Protein AF-A0A961I9Z3-F1 (afdb_monomer_lite)

Sequence (79 aa):
EHTGTGLGLAITRKIIEIHGGEISASNNAEEGSCFHVTLPLRNESVTSNARSSGSEVISSNIGNKEVVIVDDDIRNRRL

pLDDT: mean 74.95, std 17.35, range [39.41, 96.56]

Foldseek 3Di:
DPPPPPVVVVVVQVVLVVQVKHWDWDADPVGDIDIDIGGDDPPPPPPPPDDDDDPPPPPVPPPDDDDDDDDPDPVPPPD

Structure (mmCIF, N/CA/C/O backbone):
data_AF-A0A961I9Z3-F1
#
_entry.id   AF-A0A961I9Z3-F1
#
loop_
_atom_site.group_PDB
_atom_site.id
_atom_site.type_symbol
_atom_site.label_atom_id
_atom_site.label_alt_id
_atom_site.label_comp_id
_atom_site.label_asym_id
_atom_site.label_entity_id
_atom_site.label_seq_id
_atom_site.pdbx_PDB_ins_code
_atom_site.Cartn_x
_atom_site.Cartn_y
_atom_site.Cartn_z
_atom_site.occupancy
_atom_site.B_iso_or_equiv
_atom_site.auth_seq_id
_atom_site.auth_comp_id
_atom_site.auth_asym_id
_atom_site.auth_atom_id
_atom_site.pdbx_PDB_model_num
ATOM 1 N N . GLU A 1 1 ? 3.044 -3.163 -27.368 1.00 39.41 1 GLU A N 1
ATOM 2 C CA . GLU A 1 1 ? 3.045 -2.124 -26.319 1.00 39.41 1 GLU A CA 1
ATOM 3 C C . GLU A 1 1 ? 1.645 -1.540 -26.083 1.00 39.41 1 GLU A C 1
ATOM 5 O O . GLU A 1 1 ? 1.269 -0.571 -26.729 1.00 39.41 1 GLU A O 1
ATOM 10 N N . HIS A 1 2 ? 0.837 -2.129 -25.192 1.00 51.97 2 HIS A N 1
ATOM 11 C CA . HIS A 1 2 ? -0.322 -1.422 -24.629 1.00 51.97 2 HIS A CA 1
ATOM 12 C C . HIS A 1 2 ? 0.161 -0.739 -23.353 1.00 51.97 2 HIS A C 1
ATOM 14 O O . HIS A 1 2 ? 0.319 -1.396 -22.326 1.00 51.97 2 HIS A O 1
ATOM 20 N N . THR A 1 3 ? 0.445 0.560 -23.423 1.00 54.03 3 THR A N 1
ATOM 21 C CA . THR A 1 3 ? 0.693 1.369 -22.229 1.00 54.03 3 THR A CA 1
ATOM 22 C C . THR A 1 3 ? -0.568 1.307 -21.377 1.00 54.03 3 THR A C 1
ATOM 24 O O . THR A 1 3 ? -1.598 1.878 -21.736 1.00 54.03 3 THR A O 1
ATOM 27 N N . GLY A 1 4 ? -0.518 0.542 -20.286 1.00 64.38 4 GLY A N 1
ATOM 28 C CA . GLY A 1 4 ? -1.606 0.504 -19.320 1.00 64.38 4 GLY A CA 1
ATOM 29 C C . GLY A 1 4 ? -1.937 1.925 -18.870 1.00 64.38 4 GLY A C 1
ATOM 30 O O . GLY A 1 4 ? -1.063 2.783 -18.784 1.00 64.38 4 GLY A O 1
ATOM 31 N N . THR A 1 5 ? -3.200 2.188 -18.559 1.00 79.38 5 THR A N 1
ATOM 32 C CA . THR A 1 5 ? -3.688 3.528 -18.187 1.00 79.38 5 THR A CA 1
ATOM 33 C C . THR A 1 5 ? -3.093 4.072 -16.881 1.00 79.38 5 THR A C 1
ATOM 35 O O . THR A 1 5 ? -3.433 5.176 -16.468 1.00 79.38 5 THR A O 1
ATOM 38 N N . GLY A 1 6 ? -2.250 3.298 -16.187 1.00 79.81 6 GLY A N 1
ATOM 39 C CA . GLY A 1 6 ? -1.675 3.658 -14.888 1.00 79.81 6 GLY A CA 1
ATOM 40 C C . GLY A 1 6 ? -2.693 3.684 -13.742 1.00 79.81 6 GLY A C 1
ATOM 41 O O . GLY A 1 6 ? -2.345 4.043 -12.621 1.00 79.81 6 GLY A O 1
ATOM 42 N N . LEU A 1 7 ? -3.945 3.289 -13.991 1.00 85.50 7 LEU A N 1
ATOM 43 C CA . LEU A 1 7 ? -5.033 3.418 -13.019 1.00 85.50 7 LEU A CA 1
ATOM 44 C C . LEU A 1 7 ? -4.949 2.416 -11.863 1.00 85.50 7 LEU A C 1
ATOM 46 O O . LEU A 1 7 ? -5.442 2.715 -10.781 1.00 85.50 7 LEU A O 1
ATOM 50 N N . GLY A 1 8 ? -4.314 1.256 -12.063 1.00 87.62 8 GLY A N 1
ATOM 51 C CA . GLY A 1 8 ? -4.299 0.164 -11.082 1.00 87.62 8 GLY A CA 1
ATOM 52 C C . GLY A 1 8 ? -3.805 0.602 -9.701 1.00 87.62 8 GLY A C 1
ATOM 53 O O . GLY A 1 8 ? -4.554 0.534 -8.733 1.00 87.62 8 GLY A O 1
ATOM 54 N N . LEU A 1 9 ? -2.586 1.144 -9.611 1.00 90.44 9 LEU A N 1
ATOM 55 C CA . LEU A 1 9 ? -2.012 1.574 -8.329 1.00 90.44 9 LEU A CA 1
ATOM 56 C C . LEU A 1 9 ? -2.746 2.772 -7.709 1.00 90.44 9 LEU A C 1
ATOM 58 O O . LEU A 1 9 ? -2.839 2.857 -6.486 1.00 90.44 9 LEU A O 1
ATOM 62 N N . ALA A 1 10 ? -3.303 3.671 -8.527 1.00 90.62 10 ALA A N 1
ATOM 63 C CA . ALA A 1 10 ? -4.103 4.790 -8.031 1.00 90.62 10 ALA A CA 1
ATOM 64 C C . ALA A 1 10 ? -5.403 4.304 -7.366 1.00 90.62 10 ALA A C 1
ATOM 66 O O . ALA A 1 10 ? -5.779 4.796 -6.301 1.00 90.62 10 ALA A O 1
ATOM 67 N N . ILE A 1 11 ? -6.064 3.307 -7.963 1.00 92.75 11 ILE A N 1
ATOM 68 C CA . ILE A 1 11 ? -7.254 2.667 -7.394 1.00 92.75 11 ILE A CA 1
ATOM 69 C C . ILE A 1 11 ? -6.881 1.901 -6.122 1.00 92.75 11 ILE A C 1
ATOM 71 O O . ILE A 1 11 ? -7.519 2.105 -5.090 1.00 92.75 11 ILE A O 1
ATOM 75 N N . THR A 1 12 ? -5.824 1.085 -6.164 1.00 93.69 12 THR A N 1
ATOM 76 C CA . THR A 1 12 ? -5.334 0.324 -5.005 1.00 93.69 12 THR A CA 1
ATOM 77 C C . THR A 1 12 ? -5.043 1.235 -3.818 1.00 93.69 12 THR A C 1
ATOM 79 O O . THR A 1 12 ? -5.536 0.990 -2.719 1.00 93.69 12 THR A O 1
ATOM 82 N N . ARG A 1 13 ? -4.311 2.334 -4.043 1.00 94.56 13 ARG A N 1
ATOM 83 C CA . ARG A 1 13 ? -4.016 3.324 -3.005 1.00 94.56 13 ARG A CA 1
ATOM 84 C C . ARG A 1 13 ? -5.293 3.894 -2.388 1.00 94.56 13 ARG A C 1
ATOM 86 O O . ARG A 1 13 ? -5.413 3.909 -1.169 1.00 94.56 13 ARG A O 1
ATOM 93 N N . LYS A 1 14 ? -6.269 4.289 -3.211 1.00 96.06 14 LYS A N 1
ATOM 94 C CA . LYS A 1 14 ? -7.544 4.834 -2.726 1.00 96.06 14 LYS A CA 1
ATOM 95 C C . LYS A 1 14 ? -8.330 3.822 -1.889 1.00 96.06 14 LYS A C 1
ATOM 97 O O . LYS A 1 14 ? -8.916 4.196 -0.879 1.00 96.06 14 LYS A O 1
ATOM 102 N N . ILE A 1 15 ? -8.345 2.549 -2.290 1.00 95.50 15 ILE A N 1
ATOM 103 C CA . ILE A 1 15 ? -8.990 1.478 -1.519 1.00 95.50 15 ILE A CA 1
ATOM 104 C C . ILE A 1 15 ? -8.318 1.345 -0.151 1.00 95.50 15 ILE A C 1
ATOM 106 O O . ILE A 1 15 ? -9.013 1.333 0.860 1.00 95.50 15 ILE A O 1
ATOM 110 N N . ILE A 1 16 ? -6.988 1.293 -0.104 1.00 95.62 16 ILE A N 1
ATOM 111 C CA . ILE A 1 16 ? -6.224 1.156 1.143 1.00 95.62 16 ILE A CA 1
ATOM 112 C C . ILE A 1 16 ? -6.458 2.355 2.073 1.00 95.62 16 ILE A C 1
ATOM 114 O O . ILE A 1 16 ? -6.761 2.162 3.249 1.00 95.62 16 ILE A O 1
ATOM 118 N N . GLU A 1 17 ? -6.416 3.578 1.538 1.00 95.44 17 GLU A N 1
ATOM 119 C CA . GLU A 1 17 ? -6.681 4.810 2.294 1.00 95.44 17 GLU A CA 1
ATOM 120 C C . GLU A 1 17 ? -8.106 4.831 2.880 1.00 95.44 17 GLU A C 1
ATOM 122 O O . GLU A 1 17 ? -8.290 5.194 4.040 1.00 95.44 17 GLU A O 1
ATOM 127 N N . ILE A 1 18 ? -9.119 4.375 2.127 1.00 96.44 18 ILE A N 1
ATOM 128 C CA . ILE A 1 18 ? -10.507 4.254 2.621 1.00 96.44 18 ILE A CA 1
ATOM 129 C C . ILE A 1 18 ? -10.610 3.275 3.802 1.00 96.44 18 ILE A C 1
ATOM 131 O O . ILE A 1 18 ? -11.439 3.473 4.689 1.00 96.44 18 ILE A O 1
ATOM 135 N N . HIS A 1 19 ? -9.763 2.244 3.847 1.00 93.38 19 HIS A N 1
ATOM 136 C CA . HIS A 1 19 ? -9.697 1.292 4.962 1.00 93.38 19 HIS A CA 1
ATOM 137 C C . HIS A 1 19 ? -8.803 1.778 6.119 1.00 93.38 19 HIS A C 1
ATOM 139 O O . HIS A 1 19 ? -8.549 1.020 7.054 1.00 93.38 19 HIS A O 1
ATOM 145 N N . GLY A 1 20 ? -8.335 3.033 6.082 1.00 93.94 20 GLY A N 1
ATOM 146 C CA . GLY A 1 20 ? -7.468 3.621 7.106 1.00 93.94 20 GLY A CA 1
ATOM 147 C C . GLY A 1 20 ? -6.035 3.089 7.080 1.00 93.94 20 GLY A C 1
ATOM 148 O O . GLY A 1 20 ? -5.336 3.178 8.087 1.00 93.94 20 GLY A O 1
ATOM 149 N N . GLY A 1 21 ? -5.628 2.485 5.965 1.00 94.88 21 GLY A N 1
ATOM 150 C CA . GLY A 1 21 ? -4.295 1.941 5.767 1.00 94.88 21 GLY A CA 1
ATOM 151 C C . GLY A 1 21 ? -3.350 2.861 5.004 1.00 94.88 21 GLY A C 1
ATOM 152 O O . GLY A 1 21 ? -3.695 3.974 4.612 1.00 94.88 21 GLY A O 1
ATOM 153 N N . GLU A 1 22 ? -2.162 2.334 4.732 1.00 96.56 22 GLU A N 1
ATOM 154 C CA . GLU A 1 22 ? -1.102 2.986 3.965 1.00 96.56 22 GLU A CA 1
ATOM 155 C C . GLU A 1 22 ? -0.477 2.003 2.965 1.00 96.56 22 GLU A C 1
ATOM 157 O O . GLU A 1 22 ? -0.443 0.795 3.209 1.00 96.56 22 GLU A O 1
ATOM 162 N N . ILE A 1 23 ? 0.020 2.522 1.836 1.00 95.44 23 ILE A N 1
ATOM 163 C CA . ILE A 1 23 ? 0.798 1.767 0.848 1.00 95.44 23 ILE A CA 1
ATOM 164 C C . ILE A 1 23 ? 2.105 2.488 0.508 1.00 95.44 23 ILE A C 1
ATOM 166 O O . ILE A 1 23 ? 2.108 3.693 0.258 1.00 95.44 23 ILE A O 1
ATOM 170 N N . SER A 1 24 ? 3.202 1.739 0.424 1.00 95.12 24 SER A N 1
ATOM 171 C CA . SER A 1 24 ? 4.501 2.203 -0.069 1.00 95.12 24 SER A CA 1
ATOM 172 C C . SER A 1 24 ? 5.079 1.233 -1.103 1.00 95.12 24 SER A C 1
ATOM 174 O O . SER A 1 24 ? 4.651 0.083 -1.206 1.00 95.12 24 SER A O 1
ATOM 176 N N . ALA A 1 25 ? 6.031 1.707 -1.908 1.00 92.50 25 ALA A N 1
ATOM 177 C CA . ALA A 1 25 ? 6.724 0.896 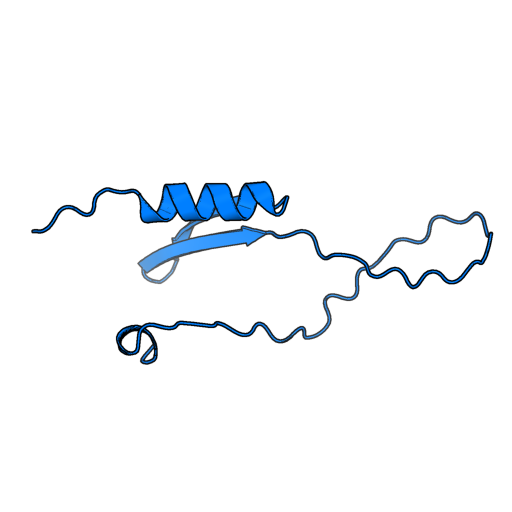-2.903 1.00 92.50 25 ALA A CA 1
ATOM 178 C C . ALA A 1 25 ? 8.237 1.072 -2.761 1.00 92.50 25 ALA A C 1
ATOM 180 O O . ALA A 1 25 ? 8.731 2.191 -2.612 1.00 92.50 25 ALA A O 1
ATOM 181 N N . SER A 1 26 ? 8.965 -0.034 -2.825 1.00 93.19 26 SER A N 1
ATOM 182 C CA . SER A 1 26 ? 10.422 -0.084 -2.782 1.00 93.19 26 SER A CA 1
ATOM 183 C C . SER A 1 26 ? 10.948 -1.102 -3.791 1.00 93.19 26 SER A C 1
ATOM 185 O O . SER A 1 26 ? 10.198 -1.904 -4.350 1.00 93.19 26 SER A O 1
ATOM 187 N N . ASN A 1 27 ? 12.248 -1.059 -4.067 1.00 91.88 27 ASN A N 1
ATOM 188 C CA . ASN A 1 27 ? 12.884 -2.093 -4.874 1.00 91.88 27 ASN A CA 1
ATOM 189 C C . ASN A 1 27 ? 13.062 -3.365 -4.033 1.00 91.88 27 ASN A C 1
ATOM 191 O O . ASN A 1 27 ? 13.362 -3.273 -2.840 1.00 91.88 27 ASN A O 1
ATOM 195 N N . ASN A 1 28 ? 12.900 -4.535 -4.642 1.00 87.19 28 ASN A N 1
ATOM 196 C CA . ASN A 1 28 ? 13.220 -5.801 -3.991 1.00 87.19 28 ASN A CA 1
ATOM 197 C C . ASN A 1 28 ? 14.713 -6.139 -4.176 1.00 87.19 28 ASN A C 1
ATOM 199 O O . ASN A 1 28 ? 15.303 -5.800 -5.202 1.00 87.19 28 ASN A O 1
ATOM 203 N N . ALA A 1 29 ? 15.327 -6.789 -3.183 1.00 80.38 29 ALA A N 1
ATOM 204 C CA . ALA A 1 29 ? 16.762 -7.101 -3.181 1.00 80.38 29 ALA A CA 1
ATOM 205 C C . ALA A 1 29 ? 17.163 -8.087 -4.295 1.00 80.38 29 ALA A C 1
ATOM 207 O O . ALA A 1 29 ? 18.237 -7.955 -4.872 1.00 80.38 29 ALA A O 1
ATOM 208 N N . GLU A 1 30 ? 16.264 -9.012 -4.632 1.00 81.81 30 GLU A N 1
ATOM 209 C CA . GLU A 1 30 ? 16.446 -10.068 -5.641 1.00 81.81 30 GLU A CA 1
ATOM 210 C C . GLU A 1 30 ? 15.880 -9.668 -7.021 1.00 81.81 30 GLU A C 1
ATOM 212 O O . GLU A 1 30 ? 15.459 -10.526 -7.789 1.00 81.81 30 GLU A O 1
ATOM 217 N N . GLU A 1 31 ? 15.836 -8.363 -7.320 1.00 78.56 31 GLU A N 1
ATOM 218 C CA . GLU A 1 31 ? 15.141 -7.755 -8.469 1.00 78.56 31 GLU A CA 1
ATOM 219 C C . GLU A 1 31 ? 13.599 -7.714 -8.339 1.00 78.56 31 GLU A C 1
ATOM 221 O O . GLU A 1 31 ? 12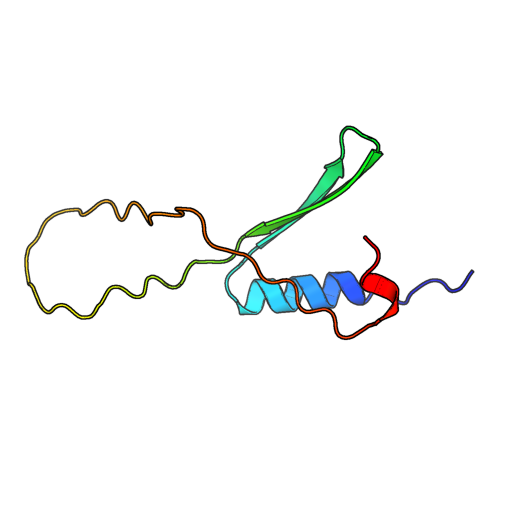.964 -8.453 -7.580 1.00 78.56 31 GLU A O 1
ATOM 226 N N . GLY A 1 32 ? 12.977 -6.777 -9.064 1.00 85.31 32 GLY A N 1
ATOM 227 C CA . GLY A 1 32 ? 11.534 -6.511 -9.020 1.00 85.31 32 GLY A CA 1
ATOM 228 C C . GLY A 1 32 ? 11.116 -5.439 -8.005 1.00 85.31 32 GLY A C 1
ATOM 229 O O . GLY A 1 32 ? 11.941 -4.763 -7.397 1.00 85.31 32 GLY A O 1
ATOM 230 N N . SER A 1 33 ? 9.808 -5.249 -7.829 1.00 88.31 33 SER A N 1
ATOM 231 C CA . SER A 1 33 ? 9.244 -4.232 -6.929 1.00 88.31 33 SER A CA 1
ATOM 232 C C . SER A 1 33 ? 8.566 -4.874 -5.722 1.00 88.31 33 SER A C 1
ATOM 234 O O . SER A 1 33 ? 7.830 -5.846 -5.862 1.00 88.31 33 SER A O 1
ATOM 236 N N . CYS A 1 34 ? 8.783 -4.302 -4.541 1.00 91.56 34 CYS A N 1
ATOM 237 C CA . CYS A 1 34 ? 8.098 -4.652 -3.305 1.00 91.56 34 CYS A CA 1
ATOM 238 C C . CYS A 1 34 ? 7.052 -3.579 -2.987 1.00 91.56 34 CYS A C 1
ATOM 240 O O . CYS A 1 34 ? 7.367 -2.390 -2.941 1.00 91.56 34 CYS A O 1
ATOM 242 N N . PHE A 1 35 ? 5.808 -3.996 -2.760 1.00 92.31 35 PHE A N 1
ATOM 243 C CA . PHE A 1 35 ? 4.727 -3.114 -2.327 1.00 92.31 35 PHE A CA 1
ATOM 244 C C . PHE A 1 35 ? 4.373 -3.454 -0.884 1.00 92.31 35 PHE A C 1
ATOM 246 O O . PHE A 1 35 ? 3.991 -4.584 -0.586 1.00 92.31 35 PHE A O 1
ATOM 253 N N . HIS A 1 36 ? 4.510 -2.483 0.011 1.00 93.94 36 HIS A N 1
ATOM 254 C CA . HIS A 1 36 ? 4.194 -2.640 1.423 1.00 93.94 36 HIS A CA 1
ATOM 255 C C . HIS A 1 36 ? 2.819 -2.049 1.701 1.00 93.94 36 HIS A C 1
ATOM 257 O O . HIS A 1 36 ? 2.588 -0.883 1.394 1.00 93.94 36 HIS A O 1
ATOM 263 N N . VAL A 1 37 ? 1.917 -2.837 2.285 1.00 94.12 37 VAL A N 1
ATOM 264 C CA . VAL A 1 37 ? 0.566 -2.400 2.654 1.00 94.12 37 VAL A CA 1
ATOM 265 C C . VAL A 1 37 ? 0.367 -2.604 4.147 1.00 94.12 37 VAL A C 1
ATOM 267 O O . VAL A 1 37 ? 0.565 -3.704 4.657 1.00 94.12 37 VAL A O 1
ATOM 270 N N . THR A 1 38 ? -0.080 -1.556 4.830 1.00 93.25 38 THR A N 1
ATOM 271 C CA . THR A 1 38 ? -0.445 -1.592 6.247 1.00 93.25 38 THR A CA 1
ATOM 272 C C . THR A 1 38 ? -1.934 -1.324 6.364 1.00 93.25 38 THR A C 1
ATOM 274 O O . THR A 1 38 ? -2.421 -0.334 5.826 1.00 93.25 38 THR A O 1
ATOM 277 N N . LEU A 1 39 ? -2.667 -2.178 7.077 1.00 90.75 39 LEU A N 1
ATOM 278 C CA . LEU A 1 39 ? -4.085 -1.977 7.373 1.00 90.75 39 LEU A CA 1
ATOM 279 C C . LEU A 1 39 ? -4.311 -2.040 8.887 1.00 90.75 39 LEU A C 1
ATOM 281 O O . LEU A 1 39 ? -3.725 -2.903 9.550 1.00 90.75 39 LEU A O 1
ATOM 285 N N . PRO A 1 40 ? -5.162 -1.167 9.451 1.00 87.62 40 PRO A N 1
ATOM 286 C CA . PRO A 1 40 ? -5.510 -1.237 10.857 1.00 87.62 40 PRO A CA 1
ATOM 287 C C . PRO A 1 40 ? -6.271 -2.535 11.124 1.00 87.62 40 PRO A C 1
ATOM 289 O O . PRO A 1 40 ? -7.291 -2.832 10.497 1.00 87.62 40 PRO A O 1
ATOM 292 N N . LEU A 1 41 ? -5.794 -3.314 12.092 1.00 82.12 41 LEU A N 1
ATOM 293 C CA . LEU A 1 41 ? -6.562 -4.443 12.590 1.00 82.12 41 LEU A CA 1
ATOM 294 C C . LEU A 1 41 ? -7.735 -3.893 13.391 1.00 82.12 41 LEU A C 1
ATOM 296 O O . LEU A 1 41 ? -7.554 -3.170 14.372 1.00 82.12 41 LEU A O 1
ATOM 300 N N . ARG A 1 42 ? -8.952 -4.253 12.985 1.00 70.25 42 ARG A N 1
ATOM 301 C CA . ARG A 1 42 ? -10.123 -4.020 13.820 1.00 70.25 42 ARG A CA 1
ATOM 302 C C . ARG A 1 42 ? -9.943 -4.878 15.065 1.00 70.25 42 ARG A C 1
ATOM 304 O O . ARG A 1 42 ? -10.061 -6.100 15.005 1.00 70.25 42 ARG A O 1
ATOM 311 N N . ASN A 1 43 ? -9.590 -4.238 16.173 1.00 61.44 43 ASN A N 1
ATOM 312 C CA . ASN A 1 43 ? -9.623 -4.888 17.464 1.00 61.44 43 ASN A CA 1
ATOM 313 C C . ASN A 1 43 ? -11.108 -5.105 17.752 1.00 61.44 43 ASN A C 1
ATOM 315 O O . ASN A 1 43 ? -11.810 -4.177 18.155 1.00 61.44 43 ASN A O 1
ATOM 319 N N . GLU A 1 44 ? -11.621 -6.308 17.506 1.00 56.47 44 GLU A N 1
ATOM 320 C CA . GLU A 1 44 ? -12.790 -6.760 18.249 1.00 56.47 44 GLU A CA 1
ATOM 321 C C . GLU A 1 44 ? -12.327 -6.959 19.691 1.00 56.47 44 GLU A C 1
ATOM 323 O O . GLU A 1 44 ? -12.143 -8.069 20.182 1.00 56.47 44 GLU A O 1
ATOM 328 N N . SER A 1 45 ? -12.093 -5.839 20.378 1.00 49.19 45 SER A N 1
ATOM 329 C CA . SER A 1 45 ? -12.245 -5.784 21.812 1.00 49.19 45 SER A CA 1
ATOM 330 C C . SER A 1 45 ? -13.699 -6.146 22.041 1.00 49.19 45 SER A C 1
ATOM 332 O O . SER A 1 45 ? -14.606 -5.322 21.906 1.00 49.19 45 SER A O 1
ATOM 334 N N . VAL A 1 46 ? -13.896 -7.438 22.294 1.00 52.22 46 VAL A N 1
ATOM 335 C CA . VAL A 1 46 ? -15.043 -7.995 22.984 1.00 52.22 46 VAL A CA 1
ATOM 336 C C . VAL A 1 46 ? -15.524 -6.922 23.945 1.00 52.22 46 VAL A C 1
ATOM 338 O O . VAL A 1 46 ? -14.758 -6.432 24.775 1.00 52.22 46 VAL A O 1
ATOM 341 N N . THR A 1 47 ? -16.773 -6.498 23.786 1.00 43.50 47 THR A N 1
ATOM 342 C CA . THR A 1 47 ? -17.439 -5.656 24.774 1.00 43.50 47 THR A CA 1
ATOM 343 C C . THR A 1 47 ? -17.623 -6.499 26.037 1.00 43.50 47 THR A C 1
ATOM 345 O O . THR A 1 47 ? -18.713 -6.961 26.349 1.00 43.50 47 THR A O 1
ATOM 348 N N . SER A 1 48 ? -16.540 -6.768 26.761 1.00 51.84 48 SER A N 1
ATOM 349 C CA . SER A 1 48 ? -16.588 -7.158 28.155 1.00 51.84 48 SER A CA 1
ATOM 350 C C . SER A 1 48 ? -16.606 -5.857 28.934 1.00 51.84 48 SER A C 1
ATOM 352 O O . SER A 1 48 ? -15.577 -5.217 29.143 1.00 51.84 48 SER A O 1
ATOM 354 N N . ASN A 1 49 ? -17.811 -5.442 29.314 1.00 52.78 49 ASN A N 1
ATOM 355 C CA . ASN A 1 49 ? -18.035 -4.458 30.361 1.00 52.78 49 ASN A CA 1
ATOM 356 C C . ASN A 1 49 ? -17.198 -4.834 31.596 1.00 52.78 49 ASN A C 1
ATOM 358 O O . ASN A 1 49 ? -17.632 -5.626 32.429 1.00 52.78 49 ASN A O 1
ATOM 362 N N . ALA A 1 50 ? -16.018 -4.247 31.739 1.00 48.41 50 ALA A N 1
ATOM 363 C CA . ALA A 1 50 ? -15.284 -4.233 32.988 1.00 48.41 50 ALA A CA 1
ATOM 364 C C . ALA A 1 50 ? -14.548 -2.899 33.079 1.00 48.41 50 ALA A C 1
ATOM 366 O O . ALA A 1 50 ? -13.538 -2.659 32.427 1.00 48.41 50 ALA A O 1
ATOM 367 N N . ARG A 1 51 ? -15.104 -1.999 33.891 1.00 54.22 51 ARG A N 1
ATOM 368 C CA . ARG A 1 51 ? -14.384 -0.829 34.383 1.00 54.22 51 ARG A CA 1
ATOM 369 C C . ARG A 1 51 ? -13.153 -1.326 35.140 1.00 54.22 51 ARG A C 1
ATOM 371 O O . ARG A 1 51 ? -13.311 -1.906 36.209 1.00 54.22 51 ARG A O 1
ATOM 378 N N . SER A 1 52 ? -11.958 -1.048 34.637 1.00 50.47 52 S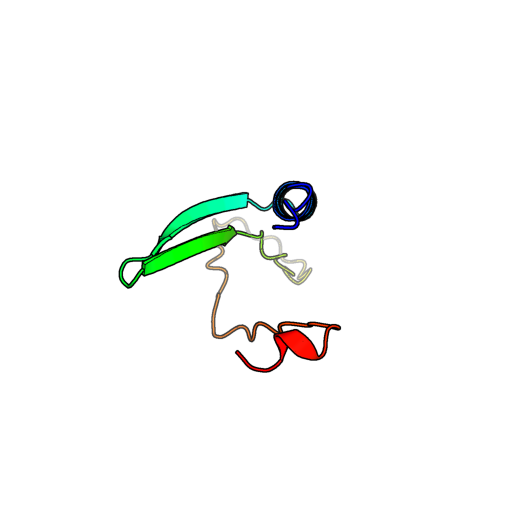ER A N 1
ATOM 379 C CA . SER A 1 52 ? -10.778 -0.910 35.485 1.00 50.47 52 SER A CA 1
ATOM 380 C C . SER A 1 52 ? -9.759 -0.016 34.797 1.00 50.47 52 SER A C 1
ATOM 382 O O . SER A 1 52 ? -9.314 -0.289 33.687 1.00 50.47 52 SER A O 1
ATOM 384 N N . SER A 1 53 ? -9.431 1.086 35.463 1.00 57.28 53 SER A N 1
ATOM 385 C CA . SER A 1 53 ? -8.334 1.973 35.109 1.00 57.28 53 SER A CA 1
ATOM 386 C C . SER A 1 53 ? -7.014 1.206 35.152 1.00 57.28 53 SER A C 1
ATOM 388 O O . SER A 1 53 ? -6.607 0.716 36.201 1.00 57.28 53 SER A O 1
ATOM 390 N N . GLY A 1 54 ? -6.324 1.144 34.023 1.00 46.69 54 GLY A N 1
ATOM 391 C CA . GLY A 1 54 ? -4.981 0.592 33.917 1.00 46.69 54 GLY A CA 1
ATOM 392 C C . GLY A 1 54 ? -4.594 0.548 32.452 1.00 46.69 54 GLY A C 1
ATOM 393 O O . GLY A 1 54 ? -5.361 0.060 31.635 1.00 46.69 54 GLY A O 1
ATOM 394 N N . SER A 1 55 ? -3.447 1.129 32.113 1.00 51.59 55 SER A N 1
ATOM 395 C CA . SER A 1 55 ? -2.885 1.145 30.763 1.00 51.59 55 SER A CA 1
ATOM 396 C C . SER A 1 55 ? -2.626 -0.287 30.280 1.00 51.59 55 SER A C 1
ATOM 398 O O . SER A 1 55 ? -1.519 -0.800 30.433 1.00 51.59 55 SER A O 1
ATOM 400 N N . GLU A 1 56 ? -3.632 -0.944 29.708 1.00 45.41 56 GLU A N 1
ATOM 401 C CA . GLU A 1 56 ? -3.437 -2.183 28.966 1.00 45.41 56 GLU A CA 1
ATOM 402 C C . GLU A 1 56 ? -2.784 -1.818 27.640 1.00 45.41 56 GLU A C 1
ATOM 404 O O . GLU A 1 56 ? -3.410 -1.306 26.712 1.00 45.41 56 GLU A O 1
ATOM 409 N N . VAL A 1 57 ? -1.475 -2.055 27.577 1.00 52.28 57 VAL A N 1
ATOM 410 C CA . VAL A 1 57 ? -0.762 -2.195 26.314 1.00 52.28 57 VAL A CA 1
ATOM 411 C C . VAL A 1 57 ? -1.495 -3.285 25.543 1.00 52.28 57 VAL A C 1
ATOM 413 O O . VAL A 1 57 ? -1.366 -4.470 25.850 1.00 52.28 57 VAL A O 1
ATOM 416 N N . ILE A 1 58 ? -2.305 -2.874 24.569 1.00 57.72 58 ILE A N 1
ATOM 417 C CA . ILE A 1 58 ? -2.935 -3.770 23.608 1.00 57.72 58 ILE A CA 1
ATOM 418 C C . ILE A 1 58 ? -1.803 -4.299 22.726 1.00 57.72 58 ILE A C 1
ATOM 420 O O . ILE A 1 58 ? -1.562 -3.811 21.622 1.00 57.72 58 ILE A O 1
ATOM 424 N N . SER A 1 59 ? -1.083 -5.304 23.220 1.00 55.47 59 SER A N 1
ATOM 425 C CA . SER A 1 59 ? -0.335 -6.214 22.368 1.00 55.47 59 SER A CA 1
ATOM 426 C C . SER A 1 59 ? -1.379 -6.960 21.556 1.00 55.47 59 SER A C 1
ATOM 428 O O . SER A 1 59 ? -1.861 -8.021 21.950 1.00 55.47 59 SER A O 1
ATOM 430 N N . SER A 1 60 ? -1.793 -6.341 20.451 1.00 57.44 60 SER A N 1
ATOM 431 C CA . SER A 1 60 ? -2.577 -6.991 19.414 1.00 57.44 60 SER A CA 1
ATOM 432 C C . SER A 1 60 ? -1.769 -8.217 19.034 1.00 57.44 60 SER A C 1
ATOM 434 O O . SER A 1 60 ? -0.702 -8.093 18.440 1.00 57.44 60 SER A O 1
ATOM 436 N N . ASN A 1 61 ? -2.203 -9.389 19.486 1.00 56.62 61 ASN A N 1
ATOM 437 C CA . ASN A 1 61 ? -1.512 -10.629 19.208 1.00 56.62 61 ASN A CA 1
ATOM 438 C C . ASN A 1 61 ? -1.724 -10.886 17.711 1.00 56.62 61 ASN A C 1
ATOM 440 O O . ASN A 1 61 ? -2.716 -11.488 17.303 1.00 56.62 61 ASN A O 1
ATOM 444 N N . ILE A 1 62 ? -0.821 -10.368 16.873 1.00 59.62 62 ILE A N 1
ATOM 445 C CA . ILE A 1 62 ? -0.703 -10.712 15.451 1.00 59.62 62 ILE A CA 1
ATOM 446 C C . ILE A 1 62 ? -0.067 -12.109 15.365 1.00 59.62 62 ILE A C 1
ATOM 448 O O . ILE A 1 62 ? 0.847 -12.351 14.582 1.00 59.62 62 ILE A O 1
ATOM 452 N N . GLY A 1 63 ? -0.513 -13.044 16.214 1.00 63.88 63 GLY A N 1
ATOM 453 C CA . GLY A 1 63 ? -0.243 -14.457 16.000 1.00 63.88 63 GLY A CA 1
ATOM 454 C C . GLY A 1 63 ? -0.689 -14.832 14.588 1.00 63.88 63 GLY A C 1
ATOM 455 O O . GLY A 1 63 ? -1.473 -14.103 13.985 1.00 63.88 63 GLY A O 1
ATOM 456 N N . ASN A 1 64 ? -0.169 -15.939 14.068 1.00 62.94 64 ASN A N 1
ATOM 457 C CA . ASN A 1 64 ? -0.497 -16.563 12.783 1.00 62.94 64 ASN A CA 1
ATOM 458 C C . ASN A 1 64 ? -1.936 -16.291 12.280 1.00 62.94 64 ASN A C 1
ATOM 460 O O . ASN A 1 64 ? -2.839 -17.103 12.468 1.00 62.94 64 ASN A O 1
ATOM 464 N N . LYS A 1 65 ? -2.149 -15.146 11.619 1.00 66.75 65 LYS A N 1
ATOM 465 C CA . LYS A 1 65 ? -3.383 -14.838 10.901 1.00 66.75 65 LYS A CA 1
ATOM 466 C C . LYS A 1 65 ? -3.182 -15.292 9.470 1.00 66.75 65 LYS A C 1
ATOM 468 O O . LYS A 1 65 ? -2.252 -14.851 8.800 1.00 66.75 65 LYS A O 1
ATOM 473 N N . GLU A 1 66 ? -4.037 -16.197 9.025 1.00 76.38 66 GLU A N 1
ATOM 474 C CA . GLU A 1 66 ? -4.034 -16.649 7.642 1.00 76.38 66 GLU A CA 1
ATOM 475 C C . GLU A 1 66 ? -4.572 -15.529 6.752 1.00 76.38 66 GLU A C 1
ATOM 477 O O . GLU A 1 66 ? -5.671 -15.010 6.962 1.00 76.38 66 GLU A O 1
ATOM 482 N N . VAL A 1 67 ? -3.769 -15.128 5.769 1.00 77.19 67 VAL A N 1
ATOM 483 C CA . VAL A 1 67 ? -4.177 -14.180 4.733 1.00 77.19 67 VAL A CA 1
ATOM 484 C C . VAL A 1 67 ? -4.680 -14.994 3.548 1.00 77.19 67 VAL A C 1
ATOM 486 O O . VAL A 1 67 ? -3.919 -15.742 2.940 1.00 77.19 67 VAL A O 1
ATOM 489 N N . VAL A 1 68 ? -5.962 -14.848 3.215 1.00 80.69 68 VAL A N 1
ATOM 490 C CA . VAL A 1 68 ? -6.552 -15.462 2.020 1.00 80.69 68 VAL A CA 1
ATOM 491 C C . VAL A 1 68 ? -6.512 -14.449 0.885 1.00 80.69 68 VAL A C 1
ATOM 493 O O . VAL A 1 68 ? -7.132 -13.390 0.968 1.00 80.69 68 VAL A O 1
ATOM 496 N N . ILE A 1 69 ? -5.790 -14.782 -0.182 1.00 80.31 69 ILE A N 1
ATOM 497 C CA . ILE A 1 69 ? -5.780 -14.000 -1.417 1.00 80.31 69 ILE A CA 1
ATOM 498 C C . ILE A 1 69 ? -6.912 -14.522 -2.300 1.00 80.31 69 ILE A C 1
ATOM 500 O O . ILE A 1 69 ? -6.926 -15.694 -2.675 1.00 80.31 69 ILE A O 1
ATOM 504 N N . VAL A 1 70 ? -7.873 -13.656 -2.615 1.00 79.94 70 VAL A N 1
ATOM 505 C CA . VAL A 1 70 ? -8.954 -13.966 -3.553 1.00 79.94 70 VAL A CA 1
ATOM 506 C C . VAL A 1 70 ? -8.632 -13.284 -4.873 1.00 79.94 70 VAL A C 1
ATOM 508 O O . VAL A 1 70 ? -8.626 -12.059 -4.947 1.00 79.94 70 VAL A O 1
ATOM 511 N N . ASP A 1 71 ? -8.367 -14.087 -5.897 1.00 80.88 71 ASP A N 1
ATOM 512 C CA . ASP A 1 71 ? -8.167 -13.627 -7.268 1.00 80.88 71 ASP A CA 1
ATOM 513 C C . ASP A 1 71 ? -9.201 -14.319 -8.168 1.00 80.88 71 ASP A C 1
ATOM 515 O O . ASP A 1 71 ? -9.272 -15.554 -8.245 1.00 80.88 71 ASP A O 1
ATOM 519 N N . ASP A 1 72 ? -10.076 -13.529 -8.783 1.00 81.06 72 ASP A N 1
ATOM 520 C CA . ASP A 1 72 ? -11.132 -14.012 -9.668 1.00 81.06 72 ASP A CA 1
ATOM 521 C C . ASP A 1 72 ? -10.605 -14.349 -11.070 1.00 81.06 72 ASP A C 1
ATOM 523 O O . ASP A 1 72 ? -11.226 -15.139 -11.791 1.00 81.06 72 ASP A O 1
ATOM 527 N N . ASP A 1 73 ? -9.410 -13.876 -11.422 1.00 81.56 73 ASP A N 1
ATOM 528 C CA . ASP A 1 73 ? -8.766 -14.146 -12.692 1.00 81.56 73 ASP A CA 1
ATOM 529 C C . ASP A 1 73 ? -7.994 -15.470 -12.662 1.00 81.56 73 ASP A C 1
ATOM 531 O O . ASP A 1 73 ? -7.044 -15.695 -11.908 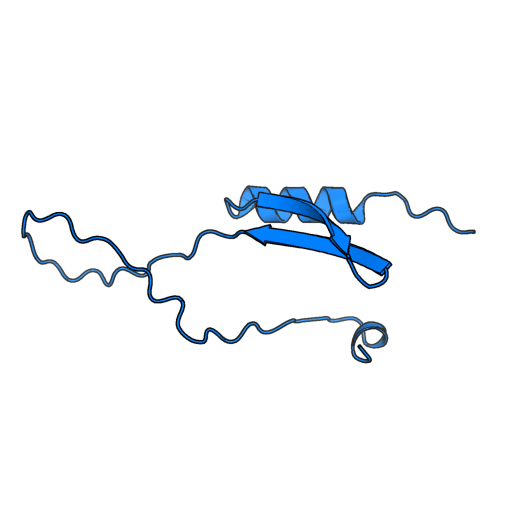1.00 81.56 73 ASP A O 1
ATOM 535 N N . ILE A 1 74 ? -8.379 -16.396 -13.541 1.00 77.00 74 ILE A N 1
ATOM 536 C CA . ILE A 1 74 ? -7.727 -17.707 -13.625 1.00 77.00 74 ILE A CA 1
ATOM 537 C C . ILE A 1 74 ? -6.256 -17.623 -14.050 1.00 77.00 74 ILE A C 1
ATOM 539 O O . ILE A 1 74 ? -5.485 -18.541 -13.768 1.00 77.00 74 ILE A O 1
ATOM 543 N N . ARG A 1 75 ? -5.849 -16.530 -14.704 1.00 76.62 75 ARG A N 1
ATOM 544 C CA . ARG A 1 75 ? -4.474 -16.317 -15.172 1.00 76.62 75 ARG A CA 1
ATOM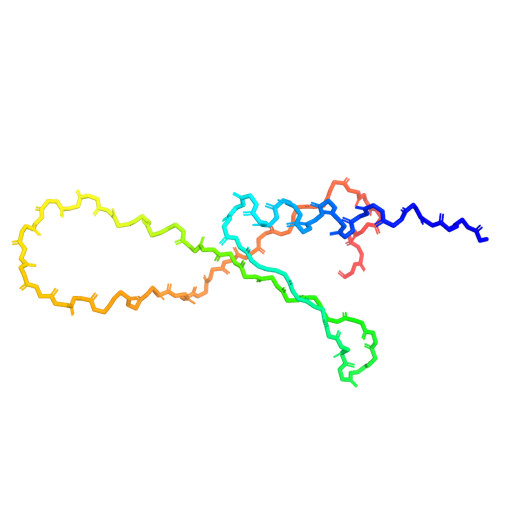 545 C C . ARG A 1 75 ? -3.500 -16.083 -14.019 1.00 76.62 75 ARG A C 1
ATOM 547 O O . ARG A 1 75 ? -2.343 -16.476 -14.135 1.00 76.62 75 ARG A O 1
ATOM 554 N N . ASN A 1 76 ? -3.970 -15.522 -12.908 1.00 67.75 76 ASN A N 1
ATOM 555 C CA . ASN A 1 76 ? -3.131 -15.117 -11.780 1.00 67.75 76 ASN A CA 1
ATOM 556 C C . ASN A 1 76 ? -2.908 -16.238 -10.747 1.00 67.75 76 ASN A C 1
ATOM 558 O O . ASN A 1 76 ? -2.092 -16.097 -9.844 1.00 67.75 76 ASN A O 1
ATOM 562 N N . ARG A 1 77 ? -3.576 -17.394 -10.894 1.00 67.94 77 ARG A N 1
ATOM 563 C CA . ARG A 1 77 ? -3.523 -18.525 -9.937 1.00 67.94 77 ARG A CA 1
ATOM 564 C C . ARG A 1 77 ? -2.255 -19.387 -10.009 1.00 67.94 77 ARG A C 1
ATOM 566 O O . ARG A 1 77 ? -2.201 -20.430 -9.368 1.00 67.94 77 ARG A O 1
ATOM 573 N N . AR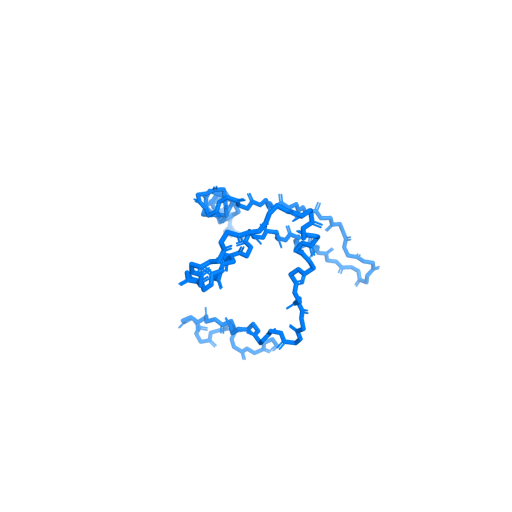G A 1 78 ? -1.289 -19.028 -10.857 1.00 57.81 78 ARG A N 1
ATOM 574 C CA . ARG A 1 78 ? -0.084 -19.829 -11.151 1.00 57.81 78 ARG A CA 1
ATOM 575 C C . ARG A 1 78 ? 1.208 -19.282 -10.539 1.00 57.81 78 ARG A C 1
ATOM 577 O O . ARG A 1 78 ? 2.270 -19.798 -10.881 1.00 57.81 78 ARG A O 1
ATOM 584 N N . LEU A 1 79 ? 1.114 -18.255 -9.698 1.00 53.88 79 LEU A N 1
ATOM 585 C CA . LEU A 1 79 ? 2.245 -17.753 -8.918 1.00 53.88 79 LEU A CA 1
ATOM 586 C C . LEU A 1 79 ? 2.570 -18.696 -7.757 1.00 53.88 79 LEU A C 1
ATOM 588 O O . LEU A 1 79 ? 1.611 -19.189 -7.122 1.00 53.88 79 LEU A O 1
#

Radius of gyration: 18.67 Å; chains: 1; bounding box: 35×25×62 Å

Secondary structure (DSSP, 8-state):
-----SHHHHHHHHHHHHTT-EEEEEE-TTSSEEEEEE-------------------------SPPPPP----GGGTT-